Protein AF-A0A355UHB9-F1 (afdb_monomer)

Structure (mmCIF, N/CA/C/O backbone):
data_AF-A0A355UHB9-F1
#
_entry.id   AF-A0A355UHB9-F1
#
loop_
_atom_site.group_PDB
_atom_site.id
_atom_site.type_symbol
_atom_site.label_atom_id
_atom_site.label_alt_id
_atom_site.label_comp_id
_atom_site.label_asym_id
_atom_site.label_entity_id
_atom_site.label_seq_id
_atom_site.pdbx_PDB_ins_code
_atom_site.Cartn_x
_atom_site.Cartn_y
_atom_site.Cartn_z
_atom_site.occupancy
_atom_site.B_iso_or_equiv
_atom_site.auth_seq_id
_atom_site.auth_comp_id
_atom_site.auth_asym_id
_atom_site.auth_atom_id
_atom_site.pdbx_PDB_model_num
ATOM 1 N N . THR A 1 1 ? -9.068 2.313 24.103 1.00 47.00 1 THR A N 1
ATOM 2 C CA . THR A 1 1 ? -9.058 1.247 23.080 1.00 47.00 1 THR A CA 1
ATOM 3 C C . THR A 1 1 ? -8.562 1.882 21.801 1.00 47.00 1 THR A C 1
ATOM 5 O O . THR A 1 1 ? -8.998 2.992 21.533 1.00 47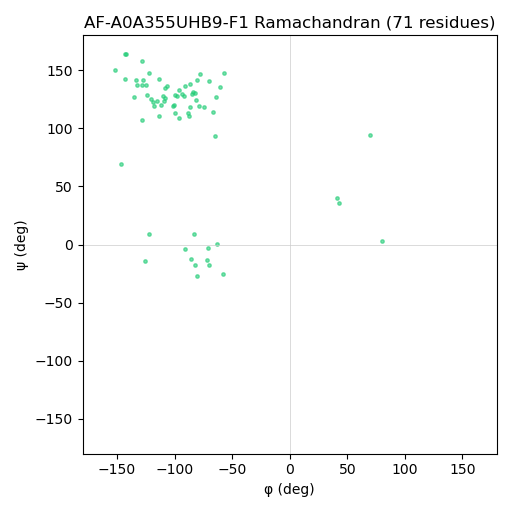.00 1 THR A O 1
ATOM 8 N N . LYS A 1 2 ? -7.563 1.308 21.112 1.00 46.69 2 LYS A N 1
ATOM 9 C CA . LYS A 1 2 ? -7.047 1.866 19.848 1.00 46.69 2 LYS A CA 1
ATOM 10 C C . LYS A 1 2 ? -8.173 1.780 18.822 1.00 46.69 2 LYS A C 1
ATOM 12 O O . LYS A 1 2 ? -8.439 0.720 18.276 1.00 46.69 2 LYS A O 1
ATOM 17 N N . ASP A 1 3 ? -8.927 2.861 18.722 1.00 46.72 3 ASP A N 1
ATOM 18 C CA .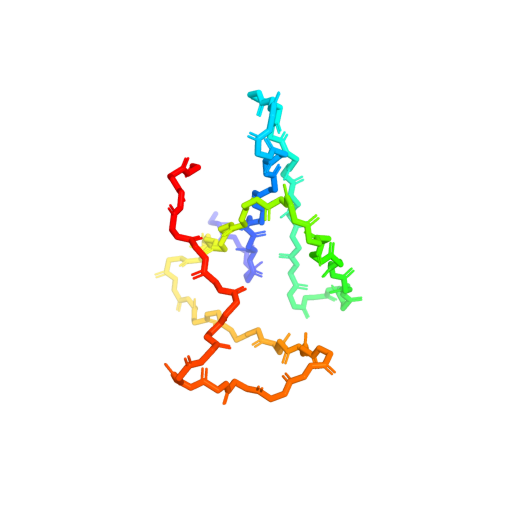 ASP A 1 3 ? -10.175 2.921 17.985 1.00 46.72 3 ASP A CA 1
ATOM 19 C C . ASP A 1 3 ? -9.883 3.365 16.544 1.00 46.72 3 ASP A C 1
ATOM 21 O O . ASP A 1 3 ? -9.120 4.306 16.322 1.00 46.72 3 ASP A O 1
ATOM 25 N N . LYS A 1 4 ? -10.541 2.682 15.602 1.00 48.97 4 LYS A N 1
ATOM 26 C CA . LYS A 1 4 ? -10.797 3.045 14.198 1.00 48.97 4 LYS A CA 1
ATOM 27 C C . LYS A 1 4 ? -9.625 3.060 13.219 1.00 48.97 4 LYS A C 1
ATOM 29 O O . LYS A 1 4 ? -9.032 4.103 12.952 1.00 48.97 4 LYS A O 1
ATOM 34 N N . ARG A 1 5 ? -9.451 1.917 12.533 1.00 55.81 5 ARG A N 1
ATOM 35 C CA . ARG A 1 5 ? -8.944 1.783 11.143 1.00 55.81 5 ARG A CA 1
ATOM 36 C C . ARG A 1 5 ? -7.773 2.697 10.794 1.00 55.81 5 ARG A C 1
ATOM 38 O O . ARG A 1 5 ? -7.756 3.295 9.721 1.00 55.81 5 ARG A O 1
ATOM 45 N N . GLN A 1 6 ? -6.850 2.862 11.727 1.00 57.75 6 GLN A N 1
ATOM 46 C CA . GLN A 1 6 ? -5.764 3.806 11.584 1.00 57.75 6 GLN A CA 1
ATOM 47 C C . GLN A 1 6 ? -4.599 3.050 10.962 1.00 57.75 6 GLN A C 1
ATOM 49 O O . GLN A 1 6 ? -4.243 1.966 11.425 1.00 57.75 6 GLN A O 1
ATOM 54 N N . LYS A 1 7 ? -4.046 3.584 9.879 1.00 67.69 7 LYS A N 1
ATOM 55 C CA . LYS A 1 7 ? -2.808 3.072 9.298 1.00 67.69 7 LYS A CA 1
ATOM 56 C C . LYS A 1 7 ? -1.710 4.105 9.437 1.00 67.69 7 LYS A C 1
ATOM 58 O O . LYS A 1 7 ? -1.989 5.296 9.295 1.00 67.69 7 LYS A O 1
ATOM 63 N N . THR A 1 8 ? -0.502 3.625 9.696 1.00 65.44 8 THR A N 1
ATOM 64 C CA . THR A 1 8 ? 0.723 4.398 9.503 1.00 65.44 8 THR A CA 1
ATOM 65 C C . THR A 1 8 ? 1.253 4.086 8.112 1.00 65.44 8 THR A C 1
ATOM 67 O O . THR A 1 8 ? 1.333 2.914 7.740 1.00 65.44 8 THR A O 1
ATOM 70 N N . LEU A 1 9 ? 1.554 5.129 7.342 1.00 65.44 9 LEU A N 1
ATOM 71 C CA . LEU A 1 9 ? 2.362 5.033 6.135 1.00 65.44 9 LEU A CA 1
ATOM 72 C C . LEU A 1 9 ? 3.687 5.750 6.391 1.00 65.44 9 LEU A C 1
ATOM 74 O O . LEU A 1 9 ? 3.663 6.953 6.656 1.00 65.44 9 LEU A O 1
ATOM 78 N N . ASP A 1 10 ? 4.789 5.016 6.291 1.00 72.94 10 ASP A N 1
ATOM 79 C CA . ASP A 1 10 ? 6.147 5.539 6.439 1.00 72.94 10 ASP A CA 1
ATOM 80 C C . ASP A 1 10 ? 6.760 5.712 5.053 1.00 72.94 10 ASP A C 1
ATOM 82 O O . ASP A 1 10 ? 6.865 4.726 4.327 1.00 72.94 10 ASP A O 1
ATOM 86 N N . LEU A 1 11 ? 7.133 6.940 4.674 1.00 70.50 11 LEU A N 1
ATOM 87 C CA . LEU A 1 11 ? 7.915 7.207 3.458 1.00 70.50 11 LEU A CA 1
ATOM 88 C C . LEU A 1 11 ? 9.336 7.610 3.858 1.00 70.50 11 LEU A C 1
ATOM 90 O O . LEU A 1 11 ? 9.499 8.591 4.587 1.00 70.50 11 LEU A O 1
ATOM 94 N N . SER A 1 12 ? 10.347 6.930 3.322 1.00 80.25 12 SER A N 1
ATOM 95 C CA . SER A 1 12 ? 11.754 7.319 3.478 1.00 80.25 12 SER A CA 1
ATOM 96 C C . SER A 1 12 ? 12.388 7.579 2.111 1.00 80.25 12 SER A C 1
ATOM 98 O O . SER A 1 12 ? 12.313 6.695 1.255 1.00 80.25 12 SER A O 1
ATOM 100 N N . PRO A 1 13 ? 12.992 8.755 1.845 1.00 79.88 13 PRO A N 1
ATOM 101 C CA . PRO A 1 13 ? 13.788 8.946 0.639 1.00 79.88 13 PRO A CA 1
ATOM 102 C C . PRO A 1 13 ? 14.954 7.954 0.628 1.00 79.88 13 PRO A C 1
ATOM 104 O O . PRO A 1 13 ? 15.686 7.873 1.608 1.00 79.88 13 PRO A O 1
ATOM 107 N N . SER A 1 14 ? 15.233 7.303 -0.504 1.00 77.31 14 SER A N 1
ATOM 108 C CA . SER A 1 14 ? 16.333 6.321 -0.620 1.00 77.31 14 SER A CA 1
ATOM 109 C C . SER A 1 14 ? 17.746 6.904 -0.406 1.00 77.31 14 SER A C 1
ATOM 111 O O . SER A 1 14 ? 18.756 6.225 -0.574 1.00 77.31 14 SER A O 1
ATOM 113 N N . THR A 1 15 ? 17.846 8.205 -0.132 1.00 79.94 15 THR A N 1
ATOM 114 C CA . THR A 1 15 ? 19.091 8.952 0.071 1.00 79.94 15 THR A CA 1
ATOM 115 C C . THR A 1 15 ? 19.146 9.650 1.436 1.00 79.94 15 THR A C 1
ATOM 117 O O . THR A 1 15 ? 20.004 10.511 1.632 1.00 79.94 15 THR A O 1
ATOM 120 N N . SER A 1 16 ? 18.205 9.381 2.348 1.00 82.00 16 SER A N 1
ATOM 121 C CA . SER A 1 16 ? 18.088 10.069 3.642 1.00 82.00 16 SER A CA 1
ATOM 122 C C . SER A 1 16 ? 17.441 9.179 4.707 1.00 82.00 16 SER A C 1
ATOM 124 O O . SER A 1 16 ? 16.565 8.390 4.393 1.00 82.00 16 SER A O 1
ATOM 126 N N . ASP A 1 17 ? 17.797 9.385 5.977 1.00 84.44 17 ASP A N 1
ATOM 127 C CA . ASP A 1 17 ? 17.173 8.702 7.125 1.00 84.44 17 ASP A CA 1
ATOM 128 C C . ASP A 1 17 ? 15.862 9.373 7.600 1.00 84.44 17 ASP A C 1
ATOM 130 O O . ASP A 1 17 ? 15.353 9.086 8.686 1.00 84.44 17 ASP A O 1
ATOM 134 N N . GLN A 1 18 ? 15.333 10.345 6.849 1.00 86.62 18 GLN A N 1
ATOM 135 C CA . GLN A 1 18 ? 14.113 11.051 7.232 1.00 86.62 18 GLN A CA 1
ATOM 136 C C . GLN A 1 18 ? 12.868 10.217 6.913 1.00 86.62 18 GLN A C 1
ATOM 138 O O . GLN A 1 18 ? 12.556 9.992 5.750 1.00 86.62 18 GLN A O 1
ATOM 143 N N . ILE A 1 19 ? 12.089 9.889 7.945 1.00 87.38 19 ILE A N 1
ATOM 144 C CA . ILE A 1 19 ? 10.812 9.183 7.802 1.00 87.38 19 ILE A CA 1
ATOM 145 C C . ILE A 1 19 ? 9.644 10.175 7.873 1.00 87.38 19 ILE A C 1
ATOM 147 O O . ILE A 1 19 ? 9.545 10.987 8.798 1.00 87.38 19 ILE A O 1
ATOM 151 N N . LEU A 1 20 ? 8.750 10.103 6.888 1.00 88.69 20 LEU A N 1
ATOM 152 C CA . LEU A 1 20 ? 7.476 10.819 6.857 1.00 88.69 20 LEU A CA 1
ATOM 153 C C . LEU A 1 20 ? 6.348 9.872 7.277 1.00 88.69 20 LEU A C 1
ATOM 155 O O . LEU A 1 20 ? 6.034 8.946 6.535 1.00 88.69 20 LEU A O 1
ATOM 159 N N . GLU A 1 21 ? 5.730 10.133 8.433 1.00 90.56 21 GLU A N 1
ATOM 160 C CA . GLU A 1 21 ? 4.629 9.325 8.974 1.00 90.56 21 GLU A CA 1
ATOM 161 C C . GLU A 1 21 ? 3.261 9.950 8.649 1.00 90.56 21 GLU A C 1
ATOM 163 O O . GLU A 1 21 ? 2.995 11.111 8.979 1.00 90.56 21 GLU A O 1
ATOM 168 N N . PHE A 1 22 ? 2.351 9.159 8.074 1.00 90.06 22 PHE A N 1
ATOM 169 C CA . PHE A 1 22 ? 0.957 9.554 7.853 1.00 90.06 22 PHE A CA 1
ATOM 170 C C . PHE A 1 22 ? -0.000 8.649 8.622 1.00 90.06 22 PHE A C 1
ATOM 172 O O . PHE A 1 22 ? -0.091 7.456 8.342 1.00 90.06 22 PHE A O 1
ATOM 179 N N . LYS A 1 23 ? -0.776 9.239 9.539 1.00 90.75 23 LYS A N 1
ATOM 180 C CA . LYS A 1 23 ? -1.886 8.573 10.230 1.00 90.75 23 LYS A CA 1
ATOM 181 C C . LYS A 1 23 ? -3.199 8.883 9.525 1.00 90.75 23 LYS A C 1
ATOM 183 O O . LYS A 1 23 ? -3.701 9.999 9.631 1.00 90.75 23 LYS A O 1
ATOM 188 N N . VAL A 1 24 ? -3.770 7.894 8.846 1.00 90.81 24 VAL A N 1
ATOM 189 C CA . VAL A 1 24 ? -5.044 8.045 8.117 1.00 90.81 24 VAL A CA 1
ATOM 190 C C . VAL A 1 24 ? -6.034 6.954 8.502 1.00 90.81 24 VAL A C 1
ATOM 192 O O . VAL A 1 24 ? -5.629 5.893 8.980 1.00 90.81 24 VAL A O 1
ATOM 195 N N . SER A 1 25 ? -7.330 7.202 8.295 1.00 90.56 25 SER A N 1
ATOM 196 C CA . SER A 1 25 ? -8.381 6.230 8.607 1.00 90.56 25 SER A CA 1
ATOM 197 C C . SER A 1 25 ? -9.525 6.225 7.600 1.00 90.56 25 SER A C 1
ATOM 199 O O . SER A 1 25 ? -9.715 7.162 6.835 1.00 90.56 25 SER A O 1
ATOM 201 N N . GLY A 1 26 ? -10.342 5.169 7.625 1.00 87.50 26 GLY A N 1
ATOM 202 C CA . GLY A 1 26 ? -11.557 5.089 6.805 1.00 87.50 26 GLY A CA 1
ATOM 203 C C . GLY A 1 26 ? -12.692 6.030 7.239 1.00 87.50 26 GLY A C 1
ATOM 204 O O . GLY A 1 26 ? -13.738 6.037 6.596 1.00 87.50 26 GLY A O 1
ATOM 205 N N . GLU A 1 27 ? -12.538 6.784 8.333 1.00 89.19 27 GLU A N 1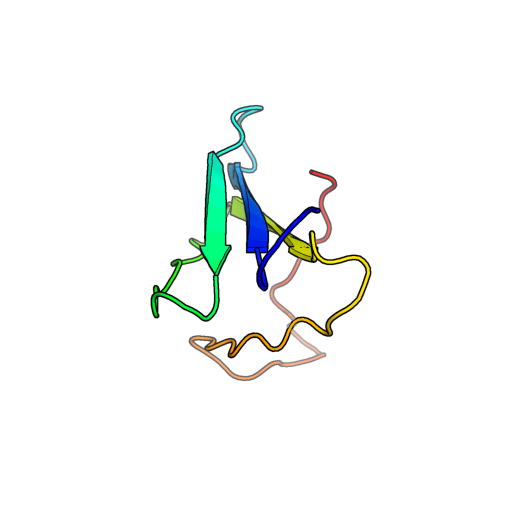
ATOM 206 C CA . GLU A 1 27 ? -13.534 7.779 8.772 1.00 89.19 27 GLU A CA 1
ATOM 207 C C . GLU A 1 27 ? -13.422 9.092 7.995 1.00 89.19 27 GLU A C 1
ATOM 209 O O . GLU A 1 27 ? -14.414 9.799 7.822 1.00 89.19 27 GLU A O 1
ATOM 214 N N . LYS A 1 28 ? -12.219 9.392 7.500 1.00 89.75 28 LYS A N 1
ATOM 215 C CA . LYS A 1 28 ? -11.925 10.548 6.665 1.00 89.75 28 LYS A CA 1
ATOM 216 C C . LYS A 1 28 ? -11.190 10.056 5.426 1.00 89.75 28 LYS A C 1
ATOM 218 O O . LYS A 1 28 ? -10.033 9.666 5.497 1.00 89.75 28 LYS A O 1
ATOM 223 N N . ILE A 1 29 ? -11.876 10.057 4.287 1.00 89.88 29 ILE A N 1
ATOM 224 C CA . ILE A 1 29 ? -11.283 9.587 3.034 1.00 89.88 29 ILE A CA 1
ATOM 225 C C . ILE A 1 29 ? -10.160 10.544 2.628 1.00 89.88 29 ILE A C 1
ATOM 227 O O . ILE A 1 29 ? -10.404 11.705 2.304 1.00 89.88 29 ILE A O 1
ATOM 231 N N . GLU A 1 30 ? -8.936 10.029 2.642 1.00 92.50 30 GLU A N 1
ATOM 232 C CA . GLU A 1 30 ? -7.715 10.745 2.291 1.00 92.50 30 GLU A CA 1
ATOM 233 C C . GLU A 1 30 ? -6.884 9.880 1.342 1.00 92.50 30 GLU A C 1
ATOM 235 O O . GLU A 1 30 ? -6.744 8.670 1.541 1.00 92.50 30 GLU A O 1
ATOM 240 N N . ALA A 1 31 ? -6.335 10.503 0.301 1.00 92.19 31 ALA A N 1
ATOM 241 C CA . ALA A 1 31 ? -5.369 9.871 -0.583 1.00 92.19 31 ALA A CA 1
ATOM 242 C C . ALA A 1 31 ? -3.959 10.253 -0.131 1.00 92.19 31 ALA A C 1
ATOM 244 O O . ALA A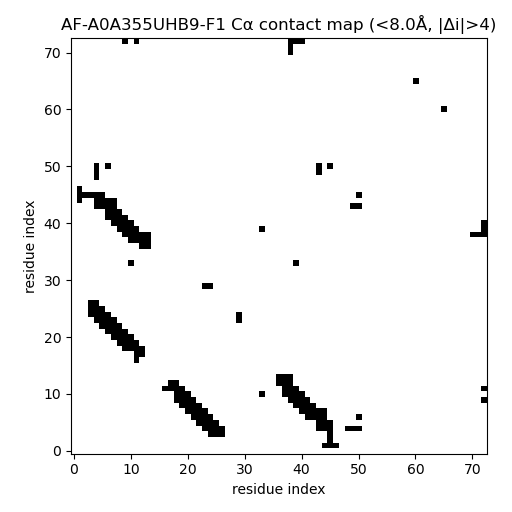 1 31 ? -3.682 11.432 0.095 1.00 92.19 31 ALA A O 1
ATOM 245 N N . VAL A 1 32 ? -3.069 9.266 -0.031 1.00 92.19 32 VAL A N 1
ATOM 246 C CA . VAL A 1 32 ? -1.641 9.509 0.189 1.00 92.19 32 VAL A CA 1
ATOM 247 C C . VAL A 1 32 ? -0.895 9.161 -1.088 1.00 92.19 32 VAL A C 1
ATOM 249 O O . VAL A 1 32 ? -1.035 8.058 -1.612 1.00 92.19 32 VAL A O 1
ATOM 252 N N . HIS A 1 33 ? -0.148 10.125 -1.618 1.00 91.69 33 HIS A N 1
ATOM 253 C CA . HIS A 1 33 ? 0.631 9.943 -2.837 1.00 91.69 33 HIS A CA 1
ATOM 254 C C . HIS A 1 33 ? 2.004 9.367 -2.493 1.00 91.69 33 HIS A C 1
ATOM 256 O O . HIS A 1 33 ? 2.793 10.004 -1.799 1.00 91.69 33 HIS A O 1
ATOM 262 N N . MET A 1 34 ? 2.287 8.177 -3.014 1.00 90.25 34 MET A N 1
ATOM 263 C CA . MET A 1 34 ? 3.596 7.536 -2.917 1.00 90.25 34 MET A CA 1
ATOM 264 C C . MET A 1 34 ? 4.455 8.006 -4.092 1.00 90.25 34 MET A C 1
ATOM 266 O O . MET A 1 34 ? 4.157 7.697 -5.245 1.00 90.25 34 MET A O 1
ATOM 270 N N . LEU A 1 35 ? 5.483 8.809 -3.811 1.00 89.12 35 LEU A N 1
ATOM 271 C CA . LEU A 1 35 ? 6.411 9.287 -4.835 1.00 89.12 35 LEU A CA 1
ATOM 272 C C . LEU A 1 35 ? 7.460 8.202 -5.148 1.00 89.12 35 LEU A C 1
ATOM 274 O O . LEU A 1 35 ? 7.928 7.538 -4.219 1.00 89.12 35 LEU A O 1
ATOM 278 N N . PRO A 1 36 ? 7.867 8.025 -6.419 1.00 89.50 36 PRO A N 1
ATOM 279 C CA . PRO A 1 36 ? 9.011 7.184 -6.763 1.00 89.50 36 PRO A CA 1
ATOM 280 C C . PRO A 1 36 ? 10.290 7.634 -6.043 1.00 89.50 36 PRO A C 1
ATOM 282 O O . PRO A 1 36 ? 10.486 8.827 -5.805 1.00 89.50 36 PRO A O 1
ATOM 285 N N . GLY A 1 37 ? 11.170 6.685 -5.714 1.00 89.12 37 GLY A N 1
ATOM 286 C CA . GLY A 1 37 ? 12.414 6.952 -4.973 1.00 89.12 37 GLY A CA 1
ATOM 287 C C . GLY A 1 37 ? 12.238 7.105 -3.458 1.00 89.12 37 GLY A C 1
ATOM 288 O O . GLY A 1 37 ? 13.207 7.366 -2.748 1.00 89.12 37 GLY A O 1
ATOM 289 N N . TYR A 1 38 ? 11.014 6.931 -2.965 1.00 90.94 38 TYR A N 1
ATOM 290 C CA . TYR A 1 38 ? 10.731 6.757 -1.550 1.00 90.94 38 TYR A CA 1
ATOM 291 C C . TYR A 1 38 ? 10.365 5.297 -1.306 1.00 90.94 38 TYR A C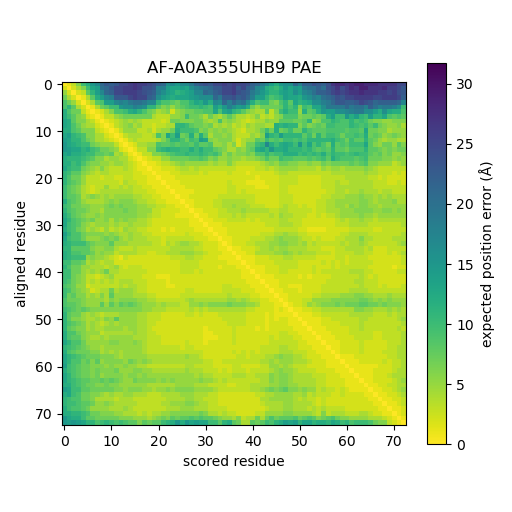 1
ATOM 293 O O . TYR A 1 38 ? 9.593 4.720 -2.073 1.00 90.94 38 TYR A O 1
ATOM 301 N N . THR A 1 39 ? 10.906 4.716 -0.245 1.00 92.12 39 THR A N 1
ATOM 302 C CA . THR A 1 39 ? 10.485 3.401 0.234 1.00 92.12 39 THR A CA 1
ATOM 303 C C . THR A 1 39 ? 9.308 3.585 1.180 1.00 92.12 39 THR A C 1
ATOM 305 O O . THR A 1 39 ? 9.293 4.528 1.972 1.00 92.12 39 THR A O 1
ATOM 308 N N . HIS A 1 40 ? 8.305 2.713 1.051 1.00 91.94 40 HIS A N 1
ATOM 309 C CA . HIS A 1 40 ? 6.994 2.878 1.674 1.00 91.94 40 HIS A CA 1
ATOM 310 C C . HIS A 1 40 ? 6.577 1.633 2.454 1.00 91.94 40 HIS A C 1
ATOM 312 O O . HIS A 1 40 ? 6.684 0.522 1.933 1.00 91.94 40 HIS A O 1
ATOM 318 N N . ASN A 1 41 ? 6.017 1.809 3.653 1.00 90.62 41 ASN A N 1
ATOM 319 C CA . ASN A 1 41 ? 5.437 0.718 4.448 1.00 90.62 41 ASN A CA 1
ATOM 320 C C . ASN A 1 41 ? 4.056 1.095 5.001 1.00 90.62 41 ASN A C 1
ATOM 322 O O . ASN A 1 41 ? 3.866 2.230 5.423 1.00 90.62 41 ASN A O 1
ATOM 326 N N . ILE A 1 42 ? 3.102 0.154 5.025 1.00 92.44 42 ILE A N 1
ATOM 327 C CA . ILE A 1 42 ? 1.743 0.359 5.556 1.00 92.44 42 ILE A CA 1
ATOM 328 C C . ILE A 1 42 ? 1.496 -0.588 6.728 1.00 92.44 42 ILE A C 1
ATOM 330 O O . ILE A 1 42 ? 1.507 -1.806 6.563 1.00 92.44 42 ILE A O 1
ATOM 334 N N . ILE A 1 43 ? 1.165 -0.025 7.890 1.00 91.69 43 ILE A N 1
ATOM 335 C CA . ILE A 1 43 ? 0.918 -0.784 9.122 1.00 91.69 43 ILE A CA 1
ATOM 336 C C . ILE A 1 43 ? -0.541 -0.618 9.546 1.00 91.69 43 ILE A C 1
ATOM 338 O O . ILE A 1 43 ? -0.996 0.505 9.759 1.00 91.69 43 ILE A O 1
ATOM 342 N N . ASN A 1 44 ? -1.272 -1.727 9.706 1.00 91.00 44 ASN A N 1
ATOM 343 C CA . ASN A 1 44 ? -2.588 -1.712 10.351 1.00 91.00 44 ASN A CA 1
ATOM 344 C C . ASN A 1 44 ? -2.413 -1.550 11.868 1.00 91.00 44 ASN A C 1
ATOM 346 O O . ASN A 1 44 ? -1.806 -2.403 12.510 1.00 91.00 44 ASN A O 1
ATOM 350 N N . LEU A 1 45 ? -2.946 -0.469 12.441 1.00 90.88 45 LEU A N 1
ATOM 351 C CA . LEU A 1 45 ? -2.866 -0.200 13.882 1.00 90.88 45 LEU A CA 1
ATOM 352 C C . LEU A 1 45 ? -4.059 -0.767 14.670 1.00 90.88 45 LEU A C 1
ATOM 354 O O . LEU A 1 45 ? -4.095 -0.620 15.894 1.00 90.88 45 LEU A O 1
ATOM 358 N N . SER A 1 46 ? -5.044 -1.358 13.984 1.00 87.00 46 SER A N 1
ATOM 359 C CA . SER A 1 46 ? -6.199 -2.001 14.610 1.00 87.00 46 SER A CA 1
ATOM 360 C C . SER A 1 46 ? -5.875 -3.435 15.018 1.00 87.00 46 SER A C 1
ATOM 362 O O . SER A 1 46 ? -5.398 -4.223 14.205 1.00 87.00 46 SER A O 1
ATOM 364 N N . ASP A 1 47 ? -6.204 -3.786 16.262 1.00 89.00 47 ASP A N 1
ATOM 365 C CA . ASP A 1 47 ? -6.068 -5.153 16.781 1.00 89.00 47 ASP A CA 1
ATOM 366 C C . ASP A 1 47 ? -7.305 -6.022 16.470 1.00 89.00 47 ASP A C 1
ATOM 368 O O . ASP A 1 47 ? -7.287 -7.235 16.674 1.00 89.00 47 ASP A O 1
ATOM 372 N N . THR A 1 48 ? -8.407 -5.405 16.025 1.00 89.69 48 THR A N 1
ATOM 373 C CA . THR A 1 48 ? -9.725 -6.060 15.911 1.00 89.69 48 THR A CA 1
ATOM 374 C C . THR A 1 48 ? -10.357 -5.972 14.529 1.00 89.69 48 THR A C 1
ATOM 376 O O . THR A 1 48 ? -11.338 -6.665 14.277 1.00 89.69 48 THR A O 1
ATOM 379 N N . GLU A 1 49 ? -9.857 -5.102 13.654 1.00 89.50 49 GLU A N 1
ATOM 380 C CA . GLU A 1 49 ? -10.461 -4.839 12.345 1.00 89.50 49 GLU A CA 1
ATOM 381 C C . GLU A 1 49 ? -9.439 -4.992 11.220 1.00 89.50 49 GLU A C 1
ATOM 383 O O . GLU A 1 49 ? -8.294 -4.542 11.333 1.00 89.50 49 GLU A O 1
ATOM 388 N N . ASP A 1 50 ? -9.889 -5.555 10.100 1.00 90.69 50 ASP A N 1
ATOM 389 C CA . ASP A 1 50 ? -9.093 -5.642 8.883 1.00 90.69 50 ASP A CA 1
ATOM 390 C C . ASP A 1 50 ? -8.897 -4.263 8.242 1.00 90.69 50 ASP A C 1
ATOM 392 O O . ASP A 1 50 ? -9.817 -3.441 8.149 1.00 90.69 50 ASP A O 1
ATOM 396 N N . LEU A 1 51 ? -7.688 -4.028 7.731 1.00 89.06 51 LEU A N 1
ATOM 397 C CA . LEU A 1 51 ? -7.385 -2.855 6.924 1.00 89.06 51 LEU A CA 1
ATOM 398 C C . LEU A 1 51 ? -7.673 -3.145 5.452 1.00 89.06 51 LEU A C 1
ATOM 400 O O . LEU A 1 51 ? -6.945 -3.884 4.794 1.00 89.06 51 LEU A O 1
ATOM 404 N N . VAL A 1 52 ? -8.678 -2.469 4.903 1.00 91.00 52 VAL A N 1
ATOM 405 C CA . VAL A 1 52 ? -8.915 -2.430 3.457 1.00 91.00 52 VAL A CA 1
ATOM 406 C C . VAL A 1 52 ? -8.378 -1.110 2.910 1.00 91.00 52 VAL A C 1
ATOM 408 O O . VAL A 1 52 ? -8.815 -0.034 3.315 1.00 91.00 52 VAL A O 1
ATOM 411 N N . THR A 1 53 ? -7.417 -1.181 1.989 1.00 92.06 53 THR A N 1
ATOM 412 C CA . THR A 1 53 ? -6.848 -0.015 1.299 1.00 92.06 53 THR A CA 1
ATOM 413 C C . THR A 1 53 ? -6.991 -0.191 -0.205 1.00 92.06 53 THR A C 1
ATOM 415 O O . THR A 1 53 ? -6.573 -1.203 -0.756 1.00 92.06 53 THR A O 1
ATOM 418 N N . VAL A 1 54 ? -7.548 0.818 -0.874 1.00 94.38 54 VAL A N 1
ATOM 419 C CA . VAL A 1 54 ? -7.514 0.899 -2.336 1.00 94.38 54 VAL A CA 1
ATOM 420 C C . VAL A 1 54 ? -6.159 1.460 -2.749 1.00 94.38 54 VAL A C 1
ATOM 422 O O . VAL A 1 54 ? -5.773 2.537 -2.295 1.00 94.38 54 VAL A O 1
ATOM 425 N N . MET A 1 55 ? -5.450 0.725 -3.601 1.00 94.50 55 MET A N 1
ATOM 426 C CA . MET A 1 55 ? -4.195 1.162 -4.202 1.00 94.50 55 MET A CA 1
ATOM 427 C C . MET A 1 55 ? -4.415 1.423 -5.685 1.00 94.50 55 MET A C 1
ATOM 429 O O . MET A 1 55 ? -4.942 0.574 -6.402 1.00 94.50 55 MET A O 1
ATOM 433 N N . TRP A 1 56 ? -4.013 2.607 -6.130 1.00 95.25 56 TRP A N 1
ATOM 434 C CA . TRP A 1 56 ? -3.929 2.948 -7.540 1.00 95.25 56 TRP A CA 1
ATOM 435 C C . TRP A 1 56 ? -2.454 3.029 -7.927 1.00 95.25 56 TRP A C 1
ATOM 437 O O . TRP A 1 56 ? -1.662 3.625 -7.198 1.00 95.25 56 TRP A O 1
ATOM 447 N N . ALA A 1 57 ? -2.110 2.437 -9.066 1.00 94.31 57 ALA A N 1
ATOM 448 C CA . ALA A 1 57 ? -0.786 2.508 -9.665 1.00 94.31 57 ALA A CA 1
ATOM 449 C C . ALA A 1 57 ? -0.903 3.097 -11.074 1.00 94.31 57 ALA A C 1
ATOM 451 O O . ALA A 1 57 ? -1.907 2.898 -11.763 1.00 94.31 57 ALA A O 1
ATOM 452 N N . ASN A 1 58 ? 0.128 3.824 -11.498 1.00 94.75 58 ASN A N 1
ATOM 453 C CA . ASN A 1 58 ? 0.195 4.458 -12.816 1.00 94.75 58 ASN A CA 1
ATOM 454 C C . ASN A 1 58 ? 0.357 3.451 -13.964 1.00 94.75 58 ASN A C 1
ATOM 456 O O 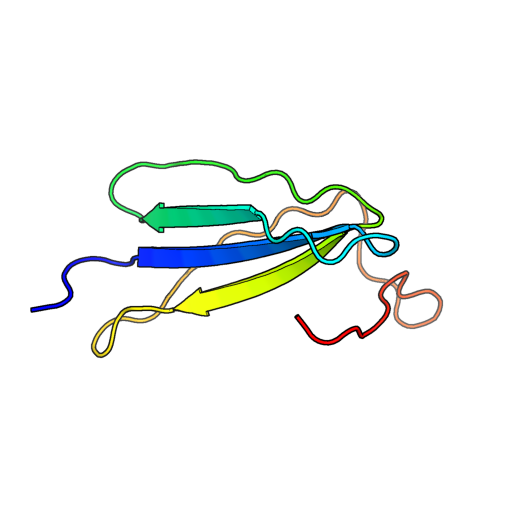. ASN A 1 58 ? 0.099 3.802 -15.114 1.00 94.75 58 ASN A O 1
ATOM 460 N N . GLU A 1 59 ? 0.774 2.222 -13.669 1.00 95.50 59 GLU A N 1
ATOM 461 C CA . GLU A 1 59 ? 0.901 1.138 -14.636 1.00 95.50 59 GLU A CA 1
ATOM 462 C C . GLU A 1 59 ? 0.485 -0.208 -14.034 1.00 95.50 59 GLU A C 1
ATOM 464 O O . GLU A 1 59 ? 0.340 -0.360 -12.821 1.00 95.50 59 GLU A O 1
ATOM 469 N N . SER A 1 60 ? 0.239 -1.188 -14.905 1.00 96.50 60 SER A N 1
ATOM 470 C CA . SER A 1 60 ? -0.032 -2.563 -14.477 1.00 96.50 60 SER A CA 1
ATOM 471 C C . SER A 1 60 ? 1.268 -3.265 -14.101 1.00 96.50 60 SER A C 1
ATOM 473 O O . SER A 1 60 ? 2.295 -3.045 -14.733 1.00 96.50 60 SER A O 1
ATOM 475 N N . PHE A 1 61 ? 1.207 -4.157 -13.116 1.00 95.31 61 PHE A N 1
ATOM 476 C CA . PHE A 1 61 ? 2.363 -4.945 -12.703 1.00 95.31 61 PHE A CA 1
ATOM 477 C C . PHE A 1 61 ? 2.853 -5.880 -13.825 1.00 95.31 61 PHE A C 1
ATOM 479 O O . PHE A 1 61 ? 2.077 -6.693 -14.333 1.00 95.31 61 PHE A O 1
ATOM 486 N N . ASP A 1 62 ? 4.146 -5.800 -14.161 1.00 96.88 62 ASP A N 1
ATOM 487 C CA . ASP A 1 62 ? 4.843 -6.722 -15.068 1.00 96.88 62 ASP A CA 1
ATOM 488 C C . ASP A 1 62 ? 5.900 -7.534 -14.292 1.00 96.88 62 ASP A C 1
ATOM 490 O O . ASP A 1 62 ? 6.932 -6.983 -13.909 1.00 96.88 62 ASP A O 1
ATOM 494 N N . PRO A 1 63 ? 5.714 -8.853 -14.092 1.00 96.06 63 PRO A N 1
ATOM 495 C CA . PRO A 1 63 ? 6.695 -9.693 -13.403 1.00 96.06 63 PRO A CA 1
ATOM 496 C C . PRO A 1 63 ? 8.091 -9.711 -14.048 1.00 96.06 63 PRO A C 1
ATOM 498 O O . PRO A 1 63 ? 9.071 -9.980 -13.358 1.00 96.06 63 PRO A O 1
ATOM 501 N N . ASN A 1 64 ? 8.201 -9.446 -15.356 1.00 97.38 64 ASN A N 1
ATOM 502 C CA . ASN A 1 64 ? 9.490 -9.410 -16.059 1.00 97.38 64 ASN A CA 1
ATOM 503 C C . ASN A 1 64 ? 10.212 -8.069 -15.882 1.00 97.38 64 ASN A C 1
ATOM 505 O O . ASN A 1 64 ? 11.418 -7.978 -16.122 1.00 97.38 64 ASN A O 1
ATOM 509 N N . LYS A 1 65 ? 9.477 -7.032 -15.473 1.00 96.12 65 LYS A N 1
ATOM 510 C CA . LYS A 1 65 ? 9.983 -5.685 -15.221 1.00 96.12 65 LYS A CA 1
ATOM 511 C C . LYS A 1 65 ? 9.200 -5.045 -14.058 1.00 96.12 65 LYS A C 1
ATOM 513 O O . LYS A 1 65 ? 8.444 -4.105 -14.277 1.00 96.12 65 LYS A O 1
ATOM 518 N N . PRO A 1 66 ? 9.376 -5.543 -12.821 1.00 92.69 66 PRO A N 1
ATOM 519 C CA . PRO A 1 66 ? 8.488 -5.223 -11.699 1.00 92.69 66 PRO A CA 1
ATOM 520 C C . PRO A 1 66 ? 8.627 -3.797 -11.152 1.00 92.69 66 PRO A C 1
ATOM 522 O O . PRO A 1 66 ? 7.803 -3.397 -10.336 1.00 92.69 66 PRO A O 1
ATOM 525 N N . ASP A 1 67 ? 9.689 -3.076 -11.538 1.00 93.06 67 ASP A N 1
ATOM 526 C CA . ASP A 1 67 ? 10.025 -1.709 -11.096 1.00 93.06 67 ASP A CA 1
ATOM 527 C C . ASP A 1 67 ? 9.838 -1.471 -9.583 1.00 93.06 67 ASP A C 1
ATOM 529 O O . ASP A 1 67 ? 9.397 -0.424 -9.125 1.00 93.06 67 ASP A O 1
ATOM 533 N N . THR A 1 68 ? 10.137 -2.502 -8.787 1.00 92.44 68 THR A N 1
ATOM 534 C CA . THR A 1 68 ? 9.944 -2.531 -7.335 1.00 92.44 68 THR A CA 1
ATOM 535 C C . THR A 1 68 ? 11.189 -3.130 -6.698 1.00 92.44 68 THR A C 1
ATOM 537 O O . THR A 1 68 ? 11.611 -4.229 -7.066 1.00 92.44 68 THR A O 1
ATOM 540 N N . PHE A 1 69 ? 11.767 -2.422 -5.729 1.00 91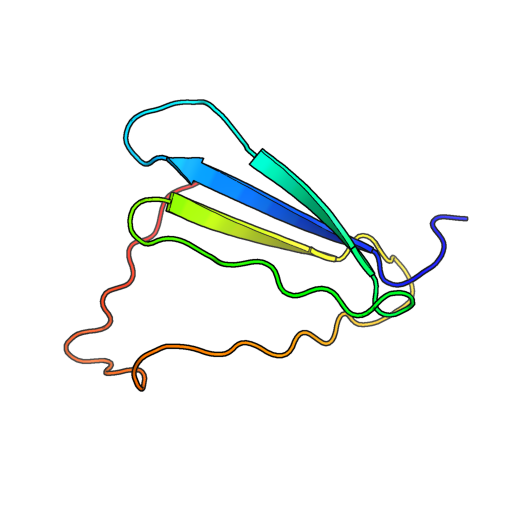.81 69 PHE A N 1
ATOM 541 C CA . PHE A 1 69 ? 12.984 -2.824 -5.025 1.00 91.81 69 PHE A CA 1
ATOM 542 C C . PHE A 1 69 ? 12.716 -2.852 -3.521 1.00 91.81 69 PHE A C 1
ATOM 544 O O . PHE A 1 69 ? 12.049 -1.968 -2.992 1.00 91.81 69 PHE A O 1
ATOM 551 N N . PHE A 1 70 ? 13.207 -3.889 -2.840 1.00 90.56 70 PHE A N 1
ATOM 552 C CA . PHE A 1 70 ? 13.052 -4.018 -1.394 1.00 90.56 70 PHE A CA 1
ATOM 553 C C . PHE A 1 70 ? 14.109 -3.189 -0.658 1.00 90.56 70 PHE A C 1
ATOM 555 O O . PHE A 1 70 ? 15.304 -3.335 -0.913 1.00 90.56 70 PHE A O 1
ATOM 562 N N . GLU A 1 71 ? 13.656 -2.395 0.303 1.00 88.06 71 GLU A N 1
ATOM 563 C CA . GLU A 1 71 ? 14.468 -1.656 1.263 1.00 88.06 71 GLU A CA 1
ATOM 564 C C . GLU A 1 71 ? 13.728 -1.667 2.607 1.00 88.06 71 GLU A C 1
ATOM 566 O O . GLU A 1 71 ? 12.496 -1.645 2.647 1.00 88.06 71 GLU A O 1
ATOM 571 N N . LEU A 1 72 ? 14.473 -1.786 3.706 1.00 83.62 72 LEU A N 1
ATOM 572 C CA . LEU A 1 72 ? 13.894 -1.815 5.045 1.00 83.62 72 LEU A CA 1
ATOM 573 C C . LEU A 1 72 ? 13.695 -0.381 5.543 1.00 83.62 72 LEU A C 1
ATOM 575 O O . LEU A 1 72 ? 14.645 0.400 5.529 1.00 83.62 72 LEU A O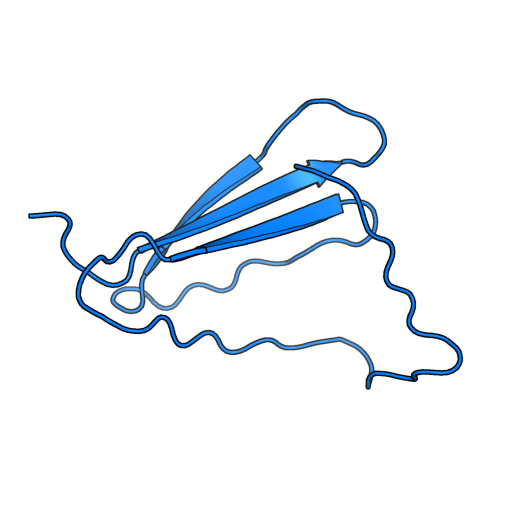 1
ATOM 579 N N . VAL A 1 73 ? 12.487 -0.086 6.024 1.00 75.25 73 VAL A N 1
ATOM 580 C CA . VAL A 1 73 ? 12.116 1.162 6.709 1.00 75.25 73 VAL A CA 1
ATOM 581 C C . VAL A 1 73 ? 11.506 0.811 8.056 1.00 75.25 73 VAL A C 1
ATOM 583 O O . VAL A 1 73 ? 10.749 -0.190 8.101 1.00 75.25 73 VAL A O 1
#

Foldseek 3Di:
DPDFAWKWKWWDQLVDPDTDTDTDGPVDDDDDDDDPRIDIDIDGPDPPDDHDDDDDDPDDADPVCRSDDDDDD

Solvent-accessible surface area (backbone atoms only — not comparable to full-atom values): 5143 Å² total; per-residue (Å²): 125,83,73,70,59,34,29,43,38,40,38,26,44,82,88,50,94,57,71,46,78,42,83,48,32,84,89,54,91,75,89,80,87,84,58,88,70,42,49,75,49,81,43,72,63,33,92,85,58,87,79,85,79,92,82,86,70,99,65,81,91,37,92,93,64,61,90,73,81,93,75,92,129

Nearest PDB structures (foldseek):
  3vhr-assembly1_A-2  TM=9.705E-01  e=1.753E-03  Staphylococcus aureus subsp. aureus Mu50
  4yrd-assembly1_A  TM=9.503E-01  e=1.545E-03  Staphylococcus aureus subsp. aureus Mu50
  4yrd-assembly1_B  TM=9.512E-01  e=2.728E-03  Staphylococcus aureus subsp. au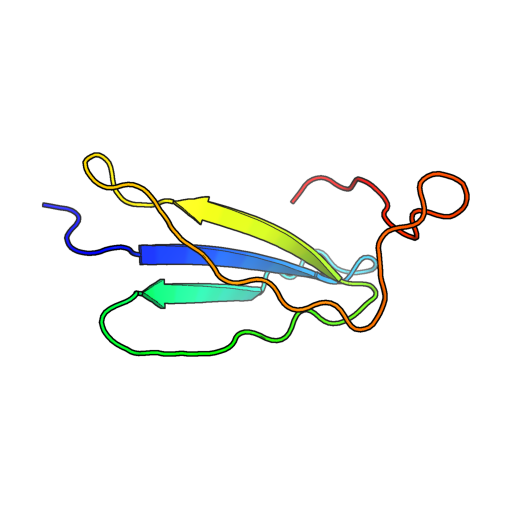reus Mu50
  7mwc-assembly2_C  TM=5.511E-01  e=2.504E+00  Homo sapiens
  3rjo-assembly1_A  TM=5.274E-01  e=3.224E+00  Homo sapiens

pLDDT: mean 85.36, std 12.61, range [46.69, 97.38]

Secondary structure (DSSP, 8-state):
---S-EEEEEEEETT----EEEEEETTB-------TTEEEEEEE--SSS--------SS---TTS--------

Radius of gyration: 13.94 Å; Cα contacts (8 Å, |Δi|>4): 96; chains: 1; bounding box: 33×21×39 Å

Sequence (73 aa):
TKDKRQKTLDLSPSTSDQILEFKVSGEKIEAVHMLPGYTHNIINLSDTEDLVTVMWANESFDPNKPDTFFELV

Mean predicted aligned error: 5.42 Å